Protein AF-A0A1B8E675-F1 (afdb_monomer_lite)

Structure (mmCIF, N/CA/C/O backbone):
data_AF-A0A1B8E675-F1
#
_entry.id   AF-A0A1B8E675-F1
#
loop_
_atom_site.group_PDB
_atom_site.id
_atom_site.type_symbol
_atom_site.label_atom_id
_atom_site.label_alt_id
_atom_site.label_comp_id
_atom_site.label_asym_id
_atom_site.label_entity_id
_atom_site.label_seq_id
_atom_site.pdbx_PDB_ins_code
_atom_site.Cartn_x
_atom_site.Cartn_y
_atom_site.Cartn_z
_atom_site.occupancy
_atom_site.B_iso_or_equiv
_atom_site.auth_seq_id
_atom_site.auth_comp_id
_atom_site.auth_asym_id
_atom_site.auth_atom_id
_atom_site.pdbx_PDB_model_num
ATOM 1 N N . MET A 1 1 ? -9.817 -5.483 4.022 1.00 61.44 1 MET A N 1
ATOM 2 C CA . MET A 1 1 ? -10.981 -5.432 4.940 1.00 61.44 1 MET A CA 1
ATOM 3 C C . MET A 1 1 ? -11.617 -6.792 5.218 1.00 61.44 1 MET A C 1
ATOM 5 O O . MET A 1 1 ? -11.973 -7.017 6.363 1.00 61.44 1 MET A O 1
ATOM 9 N N . GLN A 1 2 ? -11.732 -7.708 4.247 1.00 73.81 2 GLN A N 1
ATOM 10 C CA . GLN A 1 2 ? -12.382 -9.018 4.460 1.00 73.81 2 GLN A CA 1
ATOM 11 C C . GLN A 1 2 ? -11.780 -9.844 5.613 1.00 73.81 2 GLN A C 1
ATOM 13 O O . GLN A 1 2 ? -12.522 -10.441 6.385 1.00 73.81 2 GLN A O 1
ATOM 18 N N . ASN A 1 3 ? -10.457 -9.803 5.796 1.00 84.44 3 ASN A N 1
ATOM 19 C CA . ASN A 1 3 ? -9.795 -10.527 6.888 1.00 84.44 3 ASN A CA 1
ATOM 20 C C . ASN A 1 3 ? -10.203 -10.019 8.278 1.00 84.44 3 ASN A C 1
ATOM 22 O O . ASN A 1 3 ? -10.367 -10.820 9.188 1.00 84.44 3 ASN A O 1
ATOM 26 N N . LEU A 1 4 ? -10.401 -8.706 8.443 1.00 86.00 4 LEU A N 1
ATOM 27 C CA . LEU A 1 4 ? -10.824 -8.134 9.725 1.00 86.00 4 LEU A CA 1
ATOM 28 C C . LEU A 1 4 ? -12.264 -8.541 10.057 1.00 86.00 4 LEU A C 1
ATOM 30 O O . LEU A 1 4 ? -12.546 -8.882 11.195 1.00 86.00 4 LEU A O 1
ATOM 34 N N . VAL A 1 5 ? -13.142 -8.577 9.050 1.00 87.56 5 VAL A N 1
ATOM 35 C CA . VAL A 1 5 ? -14.538 -9.025 9.202 1.00 87.56 5 VAL A CA 1
ATOM 36 C C . VAL A 1 5 ? -14.607 -10.503 9.587 1.00 87.56 5 VAL A C 1
ATOM 38 O O . VAL A 1 5 ? -15.387 -10.882 10.454 1.00 87.56 5 VAL A O 1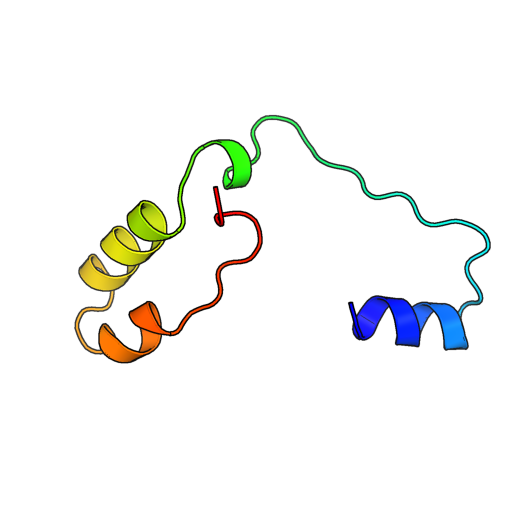
ATOM 41 N N . PHE A 1 6 ? -13.771 -11.346 8.974 1.00 91.81 6 PHE A N 1
ATOM 42 C CA . PHE A 1 6 ? -13.670 -12.750 9.368 1.00 91.81 6 PHE A CA 1
ATOM 43 C C . PHE A 1 6 ? -13.185 -12.898 10.815 1.00 91.81 6 PHE A C 1
ATOM 45 O O . PHE A 1 6 ? -13.780 -13.641 11.592 1.00 91.81 6 PHE A O 1
ATOM 52 N N . LEU A 1 7 ? -12.116 -12.183 11.179 1.00 90.75 7 LEU A N 1
ATOM 53 C CA . LEU A 1 7 ? -11.562 -12.237 12.528 1.00 90.75 7 LEU A CA 1
ATOM 54 C C . LEU A 1 7 ? -12.566 -11.746 13.571 1.00 90.75 7 LEU A C 1
ATOM 56 O O . LEU A 1 7 ? -12.682 -12.374 14.614 1.00 90.75 7 LEU A O 1
ATOM 60 N N . ASP A 1 8 ? -13.327 -10.695 13.276 1.00 91.25 8 ASP A N 1
ATOM 61 C CA . ASP A 1 8 ? -14.387 -10.210 14.158 1.00 91.25 8 ASP A CA 1
ATOM 62 C C . ASP A 1 8 ? -15.499 -11.247 14.359 1.00 91.25 8 ASP A C 1
ATOM 64 O O . ASP A 1 8 ? -15.921 -11.503 15.482 1.00 91.25 8 ASP A O 1
ATOM 68 N N . HIS A 1 9 ? -15.913 -11.939 13.295 1.00 90.81 9 HIS A N 1
ATOM 69 C CA . HIS A 1 9 ? -16.931 -12.984 13.404 1.00 90.81 9 HIS A CA 1
ATOM 70 C C . HIS A 1 9 ? -16.512 -14.138 14.333 1.00 90.81 9 HIS A C 1
ATOM 72 O O . HIS A 1 9 ? -17.358 -14.729 15.003 1.00 90.81 9 HIS A O 1
ATOM 78 N N . VAL A 1 10 ? -15.215 -14.460 14.376 1.00 93.88 10 VAL A N 1
ATOM 79 C CA . VAL A 1 10 ? -14.671 -15.569 15.175 1.00 93.88 10 VAL A CA 1
ATOM 80 C C . VAL A 1 10 ? -14.268 -15.130 16.584 1.00 93.88 10 VAL A C 1
ATOM 82 O O . VAL A 1 10 ? -14.494 -15.865 17.541 1.00 93.88 10 VAL A O 1
ATOM 85 N N . LEU A 1 11 ? -13.639 -13.963 16.713 1.00 94.19 11 LEU A N 1
ATOM 86 C CA . LEU A 1 11 ? -13.017 -13.489 17.953 1.00 94.19 11 LEU A CA 1
ATOM 87 C C . LEU A 1 11 ? -13.891 -12.490 18.717 1.00 94.19 11 LEU A C 1
ATOM 89 O O . LEU A 1 11 ? -13.646 -12.286 19.902 1.00 94.19 11 LEU A O 1
ATOM 93 N N . GLN A 1 12 ? -14.899 -11.911 18.057 1.00 94.81 12 GLN A N 1
ATOM 94 C CA . GLN A 1 12 ? -15.836 -10.925 18.599 1.00 94.81 12 GLN A CA 1
ATOM 95 C C . GLN A 1 12 ? -15.112 -9.726 19.223 1.00 94.81 12 GLN A C 1
ATOM 97 O O . GLN A 1 12 ? -15.120 -9.544 20.442 1.00 94.81 12 GLN A O 1
ATOM 102 N N . PHE A 1 13 ? -14.449 -8.914 18.395 1.00 92.19 13 PHE A N 1
ATOM 103 C CA . PHE A 1 13 ? -13.728 -7.751 18.904 1.00 92.19 13 PHE A CA 1
ATOM 104 C C . PHE A 1 13 ? -14.719 -6.719 19.452 1.00 92.19 13 PHE A C 1
ATOM 106 O O . PHE A 1 13 ? -15.714 -6.390 18.813 1.00 92.19 13 PHE A O 1
ATOM 113 N N . THR A 1 14 ? -14.438 -6.162 20.629 1.00 94.50 14 THR A N 1
ATOM 114 C CA . THR A 1 14 ? -15.216 -5.027 21.154 1.00 94.50 14 THR A CA 1
ATOM 115 C C . THR A 1 14 ? -14.735 -3.707 20.567 1.00 94.50 14 THR A C 1
ATOM 117 O O . THR A 1 14 ? -15.525 -2.786 20.381 1.00 94.50 14 THR A O 1
ATOM 120 N N . ASP A 1 15 ? -13.442 -3.638 20.244 1.00 91.81 15 ASP A N 1
ATOM 121 C CA . ASP A 1 15 ? -12.752 -2.433 19.811 1.00 91.81 15 ASP A CA 1
ATOM 122 C C . ASP A 1 15 ? -11.651 -2.783 18.805 1.00 91.81 15 ASP A C 1
ATOM 124 O O . ASP A 1 15 ? -10.974 -3.808 18.919 1.00 91.81 15 ASP A O 1
ATOM 128 N N . VAL A 1 16 ? -11.439 -1.897 17.830 1.00 90.69 16 VAL A N 1
ATOM 129 C CA . VAL A 1 16 ? -10.366 -2.012 16.836 1.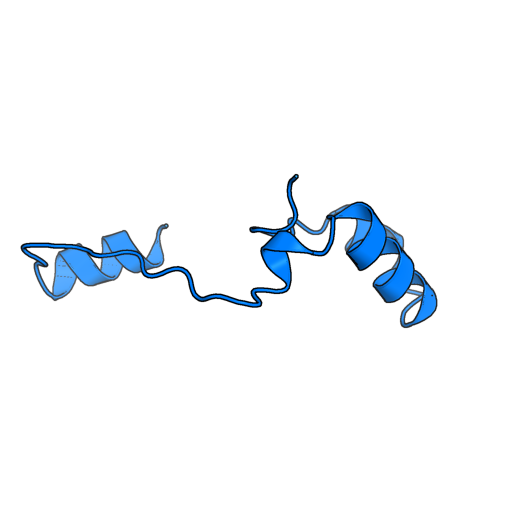00 90.69 16 VAL A CA 1
ATOM 130 C C . VAL A 1 16 ? -9.595 -0.698 16.786 1.00 90.69 16 VAL A C 1
ATOM 132 O O . VAL A 1 16 ? -10.179 0.364 16.585 1.00 90.69 16 VAL A O 1
ATOM 135 N N . MET A 1 17 ? -8.270 -0.774 16.922 1.00 93.12 17 MET A N 1
ATOM 136 C CA . MET A 1 17 ? -7.374 0.378 16.827 1.00 93.12 17 MET A CA 1
ATOM 137 C C . MET A 1 17 ? -6.421 0.214 15.642 1.00 93.12 17 MET A C 1
ATOM 139 O O . MET A 1 17 ? -5.717 -0.788 15.535 1.00 93.12 17 MET A O 1
ATOM 143 N N . ILE A 1 18 ? -6.370 1.225 14.772 1.00 90.25 18 ILE A N 1
ATOM 144 C CA . ILE A 1 18 ? -5.410 1.299 13.664 1.00 90.25 18 ILE A CA 1
ATOM 145 C C . ILE A 1 18 ? -4.245 2.183 14.105 1.00 90.25 18 ILE A C 1
ATOM 147 O O . ILE A 1 18 ? -4.423 3.378 14.336 1.00 90.25 18 ILE A O 1
ATOM 151 N N . MET A 1 19 ? -3.052 1.600 14.213 1.00 90.69 19 MET A N 1
ATOM 152 C CA . MET A 1 19 ? -1.836 2.320 14.590 1.00 90.69 19 MET A CA 1
ATOM 153 C C . MET A 1 19 ? -0.974 2.582 13.357 1.00 90.69 19 MET A C 1
ATOM 155 O O . MET A 1 19 ? -0.381 1.660 12.801 1.00 90.69 19 MET A O 1
ATOM 159 N N . HIS A 1 20 ? -0.887 3.848 12.956 1.00 88.62 20 HIS A N 1
ATOM 160 C CA . HIS A 1 20 ? 0.158 4.303 12.042 1.00 88.62 20 HIS A CA 1
ATOM 161 C C . HIS A 1 20 ? 1.461 4.494 12.826 1.00 88.62 20 HIS A C 1
ATOM 163 O O . HIS A 1 20 ? 1.432 4.752 14.032 1.00 88.62 20 HIS A O 1
ATOM 169 N N . HIS A 1 21 ? 2.598 4.375 12.148 1.00 90.00 21 HIS A N 1
ATOM 170 C CA . HIS A 1 21 ? 3.910 4.624 12.736 1.00 90.00 21 HIS A CA 1
ATOM 171 C C . HIS A 1 21 ? 4.609 5.768 12.004 1.00 90.00 21 HIS A C 1
ATOM 173 O O . HIS A 1 21 ? 4.365 6.000 10.822 1.00 90.00 21 HIS A O 1
ATOM 179 N N . THR A 1 22 ? 5.486 6.474 12.713 1.00 91.38 22 THR A N 1
ATOM 180 C CA . THR A 1 22 ? 6.364 7.477 12.102 1.00 91.38 22 THR A CA 1
ATOM 181 C C . THR A 1 22 ? 7.326 6.823 11.114 1.00 91.38 22 THR A C 1
ATOM 183 O O . THR A 1 22 ? 7.626 5.633 11.248 1.00 91.38 22 THR A O 1
ATOM 186 N N . ASP A 1 23 ? 7.842 7.610 10.167 1.00 88.94 23 ASP A N 1
ATOM 187 C CA . ASP A 1 23 ? 8.775 7.146 9.127 1.00 88.94 23 ASP A CA 1
ATOM 188 C C . ASP A 1 23 ? 8.189 6.000 8.280 1.00 88.94 23 ASP A C 1
ATOM 190 O O . ASP A 1 23 ? 8.853 5.032 7.908 1.00 88.94 23 ASP A O 1
ATOM 194 N N . CYS A 1 24 ? 6.881 6.069 8.021 1.00 89.62 24 CYS A N 1
ATOM 195 C CA . CYS A 1 24 ? 6.219 5.113 7.153 1.00 89.62 24 CYS A CA 1
ATOM 196 C C . CYS A 1 24 ? 6.481 5.481 5.694 1.00 89.62 24 CYS A C 1
ATOM 198 O O . CYS A 1 24 ? 6.156 6.579 5.251 1.00 89.62 24 CYS A O 1
ATOM 200 N N . SER A 1 25 ? 7.004 4.539 4.912 1.00 88.81 25 SER A N 1
ATOM 201 C CA . SER A 1 25 ? 7.274 4.746 3.483 1.00 88.81 25 SER A CA 1
ATOM 202 C C . SER A 1 25 ? 6.024 5.129 2.678 1.00 88.81 25 SER A C 1
ATOM 204 O O . SER A 1 25 ? 6.137 5.802 1.660 1.00 88.81 25 SER A O 1
ATOM 206 N N . ALA A 1 26 ? 4.838 4.755 3.162 1.00 87.00 26 ALA A N 1
ATOM 207 C CA . ALA A 1 26 ? 3.547 5.162 2.609 1.00 87.00 26 ALA A CA 1
ATOM 208 C C . ALA A 1 26 ? 3.288 6.684 2.695 1.00 87.00 26 ALA A C 1
ATOM 210 O O . ALA A 1 26 ? 2.461 7.213 1.962 1.00 87.00 26 ALA A O 1
ATOM 211 N N . GLU A 1 27 ? 3.988 7.410 3.575 1.00 84.12 27 GLU A N 1
ATOM 212 C CA . GLU A 1 27 ? 3.938 8.879 3.633 1.00 84.12 27 GLU A CA 1
ATOM 213 C C . GLU A 1 27 ? 4.942 9.549 2.685 1.00 84.12 27 GLU A C 1
ATOM 215 O O . GLU A 1 27 ? 4.811 10.736 2.392 1.00 84.12 27 GLU A O 1
ATOM 220 N N . LEU A 1 28 ? 5.951 8.804 2.224 1.00 86.69 28 LEU A N 1
ATOM 221 C CA . LEU A 1 28 ? 7.096 9.340 1.488 1.00 86.69 28 LEU A CA 1
ATOM 222 C C . LEU A 1 28 ? 7.012 9.101 -0.020 1.00 86.69 28 LEU A C 1
ATOM 224 O O . LEU A 1 28 ? 7.567 9.889 -0.782 1.00 86.69 28 LEU A O 1
ATOM 228 N N . PHE A 1 29 ? 6.350 8.026 -0.446 1.00 89.88 29 PHE A N 1
ATOM 229 C CA . PHE A 1 29 ? 6.319 7.602 -1.845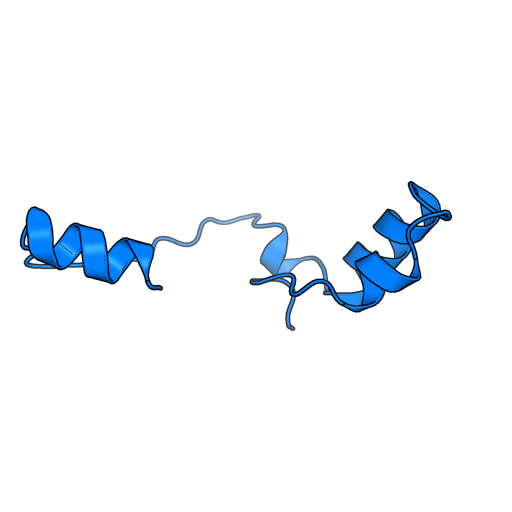 1.00 89.88 29 PHE A CA 1
ATOM 230 C C . PHE A 1 29 ? 4.905 7.574 -2.403 1.00 89.88 29 PHE A C 1
ATOM 232 O O . PHE A 1 29 ? 3.940 7.309 -1.683 1.00 89.88 29 PHE A O 1
ATOM 239 N N . LYS A 1 30 ? 4.809 7.782 -3.715 1.00 89.50 30 LYS A N 1
ATOM 240 C CA . LYS A 1 30 ? 3.570 7.645 -4.471 1.00 89.50 30 LYS A CA 1
ATOM 241 C C . LYS A 1 30 ? 3.533 6.338 -5.239 1.00 89.50 30 LYS A C 1
ATOM 243 O O . LYS A 1 30 ? 4.563 5.733 -5.534 1.00 89.50 30 LYS A O 1
ATOM 248 N N . ASN A 1 31 ? 2.330 5.945 -5.636 1.00 90.12 31 ASN A N 1
ATOM 249 C CA . ASN A 1 31 ? 2.100 4.792 -6.498 1.00 90.12 31 ASN A CA 1
ATOM 250 C C . ASN A 1 31 ? 2.986 4.811 -7.744 1.00 90.12 31 ASN A C 1
ATOM 252 O O . ASN A 1 31 ? 3.530 3.774 -8.116 1.00 90.12 31 ASN A O 1
ATOM 256 N N . ASP A 1 32 ? 3.143 5.974 -8.371 1.00 90.25 32 ASP A N 1
ATOM 257 C CA . ASP A 1 32 ? 3.916 6.093 -9.604 1.00 90.25 32 ASP A CA 1
ATOM 258 C C . ASP A 1 32 ? 5.415 5.911 -9.344 1.00 90.25 32 ASP A C 1
ATOM 260 O O . ASP A 1 32 ? 6.039 5.117 -10.044 1.00 90.25 32 ASP A O 1
ATOM 264 N N . ASP A 1 33 ? 5.956 6.498 -8.269 1.00 91.50 33 ASP A N 1
ATOM 265 C CA . ASP A 1 33 ? 7.358 6.301 -7.866 1.00 91.50 33 ASP A CA 1
ATOM 266 C C . ASP A 1 33 ? 7.654 4.812 -7.618 1.00 91.50 33 ASP A C 1
ATOM 268 O O . ASP A 1 33 ? 8.661 4.259 -8.065 1.00 91.50 33 ASP A O 1
ATOM 272 N N . VAL A 1 34 ? 6.743 4.124 -6.921 1.00 92.56 34 VAL A N 1
ATOM 273 C CA . VAL A 1 34 ? 6.881 2.691 -6.634 1.00 92.56 34 VAL A CA 1
ATOM 274 C C . VAL A 1 34 ? 6.787 1.871 -7.923 1.00 92.56 34 VAL A C 1
ATOM 276 O O . VAL A 1 34 ? 7.585 0.953 -8.124 1.00 92.56 34 VAL A O 1
ATOM 279 N N . ARG A 1 35 ? 5.850 2.195 -8.823 1.00 93.88 35 ARG A N 1
ATOM 280 C CA . ARG A 1 35 ? 5.696 1.503 -10.111 1.00 93.88 35 ARG A CA 1
ATOM 281 C C . ARG A 1 35 ? 6.911 1.683 -11.006 1.00 93.88 35 ARG A C 1
ATOM 283 O O . ARG A 1 35 ? 7.350 0.696 -11.589 1.00 93.88 35 ARG A O 1
ATOM 290 N N . GLU A 1 36 ? 7.460 2.888 -11.116 1.00 94.69 36 GLU A N 1
ATOM 291 C CA . GLU A 1 36 ? 8.649 3.151 -11.931 1.00 94.69 36 GLU A CA 1
ATOM 292 C C . GLU A 1 36 ? 9.820 2.272 -11.489 1.00 94.69 36 GLU A C 1
ATOM 294 O O . GLU A 1 36 ? 10.352 1.499 -12.289 1.00 94.69 36 GLU A O 1
ATOM 299 N N . ILE A 1 37 ? 10.129 2.267 -10.191 1.00 94.94 37 ILE A N 1
ATOM 300 C CA . ILE A 1 37 ? 11.206 1.438 -9.638 1.00 94.94 37 ILE A CA 1
ATOM 301 C C . ILE A 1 37 ? 10.932 -0.062 -9.829 1.00 94.94 37 ILE A C 1
ATOM 303 O O . ILE A 1 37 ? 11.856 -0.842 -10.080 1.00 94.94 37 ILE A O 1
ATOM 307 N N . LEU A 1 38 ? 9.675 -0.504 -9.732 1.00 94.56 38 LEU A N 1
ATOM 308 C CA . LEU A 1 38 ? 9.318 -1.899 -9.999 1.00 94.56 38 LEU A CA 1
ATOM 309 C C . LEU A 1 38 ? 9.533 -2.275 -11.471 1.00 94.56 38 LEU A C 1
ATOM 311 O O . LEU A 1 38 ? 10.051 -3.359 -11.742 1.00 94.56 38 LEU A O 1
ATOM 315 N N . LYS A 1 39 ? 9.193 -1.392 -12.415 1.00 96.25 39 LYS A N 1
ATOM 316 C CA . LYS A 1 39 ? 9.394 -1.621 -13.855 1.00 96.25 39 LYS A CA 1
ATOM 317 C C . LYS A 1 39 ? 10.869 -1.649 -14.235 1.00 96.25 39 LYS A C 1
ATOM 319 O O . LYS A 1 39 ? 11.270 -2.479 -15.046 1.00 96.25 39 LYS A O 1
ATOM 324 N N . GLU A 1 40 ? 11.692 -0.806 -13.616 1.00 96.75 40 GLU A N 1
ATOM 325 C CA . GLU A 1 40 ? 13.149 -0.853 -13.794 1.00 96.75 40 GLU A CA 1
ATOM 326 C C . GLU A 1 40 ? 13.733 -2.202 -13.358 1.00 96.75 40 GLU A C 1
ATOM 328 O O . GLU A 1 40 ? 14.611 -2.757 -14.020 1.00 96.75 40 GLU A O 1
ATOM 333 N N . ARG A 1 41 ? 13.228 -2.756 -12.250 1.00 96.06 41 ARG A N 1
ATOM 334 C CA . ARG A 1 41 ? 13.716 -4.018 -11.676 1.00 96.06 41 ARG A CA 1
ATOM 335 C C . ARG A 1 41 ? 13.126 -5.258 -12.346 1.00 96.06 41 ARG A C 1
ATOM 337 O O . ARG A 1 41 ? 13.748 -6.318 -12.300 1.00 96.06 41 ARG A O 1
ATOM 344 N N . ALA A 1 42 ? 11.943 -5.144 -12.947 1.00 95.00 42 ALA A N 1
ATOM 345 C CA . ALA A 1 42 ? 11.208 -6.251 -13.551 1.00 95.00 42 ALA A CA 1
ATOM 346 C C . ALA A 1 42 ? 10.540 -5.851 -14.886 1.00 95.00 42 ALA A C 1
ATOM 348 O O . ALA A 1 42 ? 9.314 -5.931 -15.014 1.00 95.00 42 ALA A O 1
ATOM 349 N N . PRO A 1 43 ? 11.327 -5.495 -15.921 1.00 9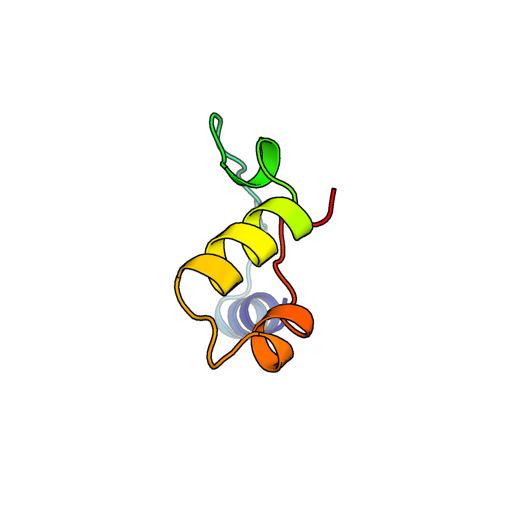3.38 43 PRO A N 1
ATOM 350 C CA . PRO A 1 43 ? 10.796 -4.933 -17.168 1.00 93.38 43 PRO A CA 1
ATOM 351 C C . PRO A 1 43 ? 9.875 -5.891 -17.941 1.00 93.38 43 PRO A C 1
ATOM 353 O O . PRO A 1 43 ? 8.985 -5.459 -18.670 1.00 93.38 43 PRO A O 1
ATOM 356 N N . ALA A 1 44 ? 10.046 -7.206 -17.761 1.00 96.50 44 ALA A N 1
ATOM 357 C CA . ALA A 1 44 ? 9.194 -8.228 -18.375 1.00 96.50 44 ALA A CA 1
ATOM 358 C C . ALA A 1 44 ? 7.750 -8.243 -17.830 1.00 96.50 44 ALA A C 1
ATOM 360 O O . ALA A 1 44 ? 6.891 -8.916 -18.397 1.00 96.50 44 ALA A O 1
ATOM 361 N N . HIS A 1 45 ? 7.476 -7.519 -16.740 1.00 95.06 45 HIS A N 1
ATOM 362 C CA . HIS A 1 45 ? 6.189 -7.520 -16.045 1.00 95.06 45 HIS A CA 1
ATOM 363 C C . HIS A 1 45 ? 5.513 -6.143 -16.014 1.00 95.06 45 HIS A C 1
ATOM 365 O O . HIS A 1 45 ? 4.578 -5.947 -15.242 1.00 95.06 45 HIS A O 1
ATOM 371 N N . ASN A 1 46 ? 5.938 -5.200 -16.863 1.00 93.69 46 ASN A N 1
ATOM 372 C CA . ASN A 1 46 ? 5.436 -3.822 -16.850 1.00 93.69 46 ASN A CA 1
ATOM 373 C C . ASN A 1 46 ? 3.905 -3.721 -16.875 1.00 93.69 46 ASN A C 1
ATOM 375 O O . ASN A 1 46 ? 3.345 -2.968 -16.085 1.00 93.69 46 ASN A O 1
ATOM 379 N N . SER A 1 47 ? 3.235 -4.515 -17.716 1.00 92.94 47 SER A N 1
ATOM 380 C CA . SER A 1 47 ? 1.770 -4.513 -17.810 1.00 92.94 47 SER A CA 1
ATOM 381 C C . SER A 1 47 ? 1.092 -4.977 -16.519 1.00 92.94 47 SER A C 1
ATOM 383 O O . SER A 1 47 ? 0.097 -4.398 -16.109 1.00 92.94 47 SER A O 1
ATOM 385 N N . ALA A 1 48 ? 1.651 -5.984 -15.843 1.00 93.56 48 ALA A N 1
ATOM 386 C CA . ALA A 1 48 ? 1.127 -6.450 -14.561 1.00 93.56 48 ALA A CA 1
ATOM 387 C C . ALA A 1 48 ? 1.388 -5.434 -13.438 1.00 93.56 48 ALA A C 1
ATOM 389 O O . ALA A 1 48 ? 0.575 -5.302 -12.530 1.00 93.56 48 ALA A O 1
ATOM 390 N N . ILE A 1 49 ? 2.505 -4.700 -13.505 1.00 94.38 49 ILE A N 1
ATOM 391 C CA . ILE A 1 49 ? 2.856 -3.655 -12.532 1.00 94.38 49 ILE A CA 1
ATOM 392 C C . ILE A 1 49 ? 1.904 -2.456 -12.638 1.00 94.38 49 ILE A C 1
ATOM 394 O O . ILE A 1 49 ? 1.532 -1.884 -11.614 1.00 94.38 49 ILE A O 1
ATOM 398 N N . ASP A 1 50 ? 1.471 -2.098 -13.848 1.00 91.38 50 ASP A N 1
ATOM 399 C CA . ASP A 1 50 ? 0.487 -1.029 -14.067 1.00 91.38 50 ASP A CA 1
ATOM 400 C C . ASP A 1 50 ? -0.876 -1.327 -13.430 1.00 91.38 50 ASP A C 1
ATOM 402 O O . ASP A 1 50 ? -1.562 -0.418 -12.964 1.00 91.38 50 ASP A O 1
ATOM 406 N N . GLU A 1 51 ? -1.241 -2.605 -13.344 1.00 91.75 51 GLU A N 1
ATOM 407 C CA . GLU A 1 51 ? -2.505 -3.064 -12.763 1.00 91.75 51 GLU A CA 1
ATOM 408 C C . GLU A 1 51 ? -2.443 -3.263 -11.239 1.00 91.75 51 GLU A C 1
ATOM 410 O O . GLU A 1 51 ? -3.466 -3.536 -10.606 1.00 91.75 51 GLU A O 1
ATOM 415 N N . LEU A 1 52 ? -1.267 -3.113 -10.613 1.00 90.25 52 LEU A N 1
ATOM 416 C CA . LEU A 1 52 ? -1.142 -3.250 -9.164 1.00 90.25 52 LEU A CA 1
ATOM 417 C C . LEU A 1 52 ? -1.879 -2.118 -8.440 1.00 90.25 52 LEU A C 1
ATOM 419 O O . LEU A 1 52 ? -1.557 -0.931 -8.578 1.00 90.25 52 LEU A O 1
ATOM 423 N N . GLY A 1 53 ? -2.822 -2.515 -7.584 1.00 86.50 53 GLY A N 1
ATOM 424 C CA . GLY A 1 53 ? -3.249 -1.698 -6.456 1.00 86.50 53 GLY A CA 1
ATOM 425 C C . GLY A 1 53 ? -2.157 -1.731 -5.393 1.00 86.50 53 GLY A C 1
ATOM 426 O O . GLY A 1 53 ? -1.771 -2.813 -4.950 1.00 86.50 53 GLY A O 1
ATOM 427 N N . LEU A 1 54 ? -1.657 -0.562 -5.002 1.00 88.69 54 LEU A N 1
ATOM 428 C CA . LEU A 1 54 ? -0.586 -0.383 -4.020 1.00 88.69 54 LEU A CA 1
ATOM 429 C C . LEU A 1 54 ? -1.157 0.389 -2.817 1.00 88.69 54 LEU A C 1
ATOM 431 O O . LEU A 1 54 ? -0.957 1.598 -2.690 1.00 88.69 54 LEU A O 1
ATOM 435 N N . PRO A 1 55 ? -1.909 -0.293 -1.930 1.00 82.69 55 PRO A N 1
ATOM 436 C CA . PRO A 1 55 ? -2.663 0.376 -0.885 1.00 8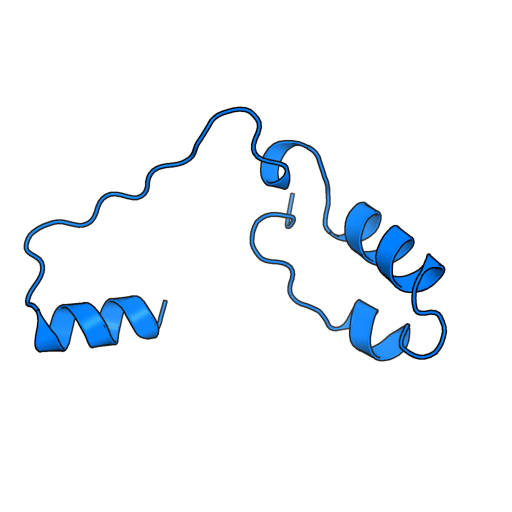2.69 55 PRO A CA 1
ATOM 437 C C . PRO A 1 55 ? -1.714 1.105 0.058 1.00 82.69 55 PRO A C 1
ATOM 439 O O . PRO A 1 55 ? -0.770 0.510 0.580 1.00 82.69 55 PRO A O 1
ATOM 442 N N . GLY A 1 56 ? -1.994 2.381 0.295 1.00 83.25 56 GLY A N 1
ATOM 443 C CA . GLY A 1 56 ? -1.174 3.228 1.160 1.00 83.25 56 GLY A CA 1
ATOM 444 C C . GLY A 1 56 ? -0.194 4.126 0.411 1.00 83.25 56 GLY A C 1
ATOM 445 O O . GLY A 1 56 ? 0.277 5.081 1.008 1.00 83.25 56 GLY A O 1
ATOM 446 N N . PHE A 1 57 ? 0.032 3.911 -0.887 1.00 84.94 57 PHE A N 1
ATOM 447 C CA . PHE A 1 57 ? 0.828 4.807 -1.739 1.00 84.94 57 PHE A CA 1
ATOM 448 C C . PHE A 1 57 ? -0.060 5.658 -2.675 1.00 84.94 57 PHE A C 1
ATOM 450 O O . PHE A 1 57 ? 0.409 6.282 -3.623 1.00 84.94 57 PHE A O 1
ATOM 457 N N . ASP A 1 58 ? -1.367 5.710 -2.402 1.00 74.81 58 ASP A N 1
ATOM 458 C CA . ASP A 1 58 ? -2.395 6.298 -3.274 1.00 74.81 58 ASP A CA 1
ATOM 459 C C . ASP A 1 58 ? -2.455 7.846 -3.288 1.00 74.81 58 ASP A C 1
ATOM 461 O O . ASP A 1 58 ? -3.395 8.405 -3.855 1.00 74.81 58 ASP A O 1
ATOM 465 N N . LYS A 1 59 ? -1.503 8.553 -2.660 1.00 57.84 59 LYS A N 1
ATOM 466 C CA . LYS A 1 59 ? -1.503 10.028 -2.522 1.00 57.84 59 LYS A CA 1
ATOM 467 C C . LYS A 1 59 ? -0.547 10.752 -3.469 1.00 57.84 59 LYS A C 1
ATOM 469 O O . LYS A 1 59 ? 0.543 10.241 -3.766 1.00 57.84 59 LYS A O 1
#

Secondary structure (DSSP, 8-state):
-HHHHHHHHHH--S-------SS-HHHH--HHHHHHHHHHH-GGGHHHHHT---TT---

Foldseek 3Di:
DVVVVVCCVVVVDPDDDDDDDPPDVLVVAALVRVLVVVCVVPVVCNVVSVVDDDPSRHD

pLDDT: mean 89.44, std 7.19, range [57.84, 96.75]

Radius of gyration: 16.23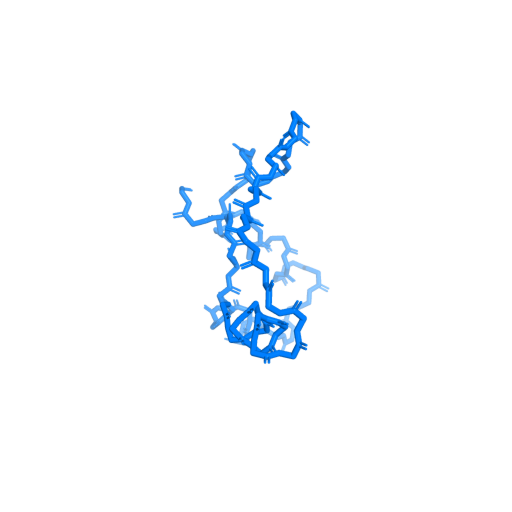 Å; chains: 1; bounding box: 31×26×40 Å

Sequence (59 aa):
MQNLVFLDHVLQFTDVMIMHHTDCSAELFKNDDVREILKERAPAHNSAIDELGLPGFDK